Protein AF-A0A1C5T3Y2-F1 (afdb_monomer)

Nearest PDB structures (foldseek):
  7nur-assembly1_A  TM=2.774E-01  e=7.252E+00  Toxoplasma gondii GT1

Mean predicted aligned error: 8.39 Å

pLDDT: mean 73.3, std 14.15, range [38.09, 90.06]

Solvent-accessible surface area (backbone atoms only — not comparable to full-atom values): 5005 Å² total; per-residue (Å²): 134,79,86,61,60,71,79,48,53,50,32,89,48,64,71,49,68,53,91,48,90,57,94,61,20,32,40,34,36,57,72,74,84,64,81,79,85,54,95,72,66,45,57,51,76,33,89,42,70,65,60,46,48,55,48,37,59,54,29,25,43,34,58,76,38,19,66,72,25,74,67,41,46,56,46,49,62,61,74,72,57,74,126

Foldseek 3Di:
DDPCLVVLFDQPFWDDFDPDDAFRGWTAGHDDPDPPVDPDHSIDTDGDPVVVVVCCVQQGRDPVSVCVDPVNCVCCCPVVVPD

Structure (mmCIF, N/CA/C/O backbone):
data_AF-A0A1C5T3Y2-F1
#
_entry.id   AF-A0A1C5T3Y2-F1
#
loop_
_atom_site.group_PDB
_atom_site.id
_atom_site.type_symbol
_atom_site.label_atom_id
_atom_site.label_alt_id
_atom_site.label_comp_id
_atom_site.label_asym_id
_atom_site.label_entity_id
_atom_site.label_seq_id
_atom_site.pdbx_PDB_ins_code
_atom_site.Cartn_x
_atom_site.Cartn_y
_atom_site.Cartn_z
_atom_site.occupancy
_atom_site.B_iso_or_equiv
_atom_site.auth_seq_id
_atom_site.auth_comp_id
_atom_site.auth_asym_id
_atom_site.auth_atom_id
_atom_site.pdbx_PDB_model_num
ATOM 1 N N . MET A 1 1 ? 18.180 -8.643 -3.454 1.00 43.03 1 MET A N 1
ATOM 2 C CA . MET A 1 1 ? 18.093 -7.394 -2.664 1.00 43.03 1 MET A CA 1
ATOM 3 C C . MET A 1 1 ? 17.221 -7.668 -1.441 1.00 43.03 1 MET A C 1
ATOM 5 O O . MET A 1 1 ? 16.179 -8.294 -1.589 1.00 43.03 1 MET A O 1
ATOM 9 N N . ASN A 1 2 ? 17.719 -7.319 -0.251 1.00 47.12 2 ASN A N 1
ATOM 10 C CA . ASN A 1 2 ? 17.297 -7.832 1.062 1.00 47.12 2 ASN A CA 1
ATOM 11 C C . ASN A 1 2 ? 15.821 -7.567 1.421 1.00 47.12 2 ASN A C 1
ATOM 13 O O . ASN A 1 2 ? 15.366 -6.426 1.410 1.00 47.12 2 ASN A O 1
ATOM 17 N N . ASP A 1 3 ? 15.110 -8.617 1.845 1.00 55.22 3 ASP A N 1
ATOM 18 C CA . ASP A 1 3 ? 13.758 -8.614 2.438 1.00 55.22 3 ASP A CA 1
ATOM 19 C C . ASP A 1 3 ? 13.681 -7.948 3.829 1.00 55.22 3 ASP A C 1
ATOM 21 O O . ASP A 1 3 ? 13.039 -8.455 4.740 1.00 55.22 3 ASP A O 1
ATOM 25 N N . ASN A 1 4 ? 14.308 -6.783 4.020 1.00 69.25 4 ASN A N 1
ATOM 26 C CA . ASN A 1 4 ? 14.154 -5.997 5.255 1.00 69.25 4 ASN A CA 1
ATOM 27 C C . ASN A 1 4 ? 13.133 -4.851 5.109 1.00 69.25 4 ASN A C 1
ATOM 29 O O . ASN A 1 4 ? 12.910 -4.069 6.029 1.00 69.25 4 ASN A O 1
ATOM 33 N N . ILE A 1 5 ? 12.497 -4.744 3.937 1.00 75.19 5 ILE A N 1
ATOM 34 C CA . ILE A 1 5 ? 11.433 -3.768 3.672 1.00 75.19 5 ILE A CA 1
ATOM 35 C C . ILE A 1 5 ? 10.230 -4.066 4.564 1.00 75.19 5 ILE A C 1
ATOM 37 O O . ILE A 1 5 ? 9.737 -3.162 5.223 1.00 75.19 5 ILE A O 1
ATOM 41 N N . THR A 1 6 ? 9.801 -5.329 4.648 1.00 78.50 6 THR A N 1
ATOM 42 C CA . THR A 1 6 ? 8.611 -5.724 5.416 1.00 78.50 6 THR A CA 1
ATOM 43 C C . THR A 1 6 ? 8.725 -5.368 6.901 1.00 78.50 6 THR A C 1
ATOM 45 O O . THR A 1 6 ? 7.756 -4.897 7.483 1.00 78.50 6 THR A O 1
A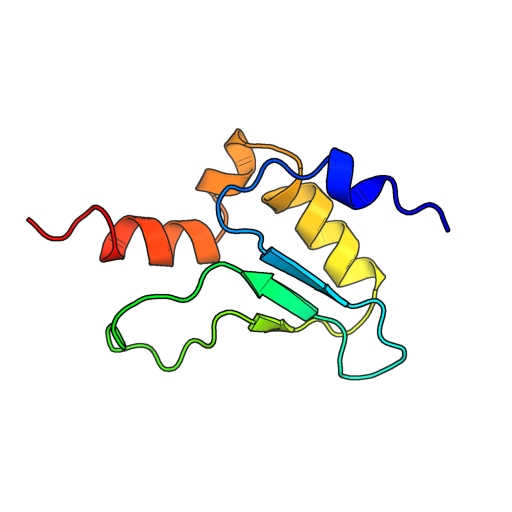TOM 48 N N . ALA A 1 7 ? 9.916 -5.487 7.499 1.00 81.38 7 ALA A N 1
ATOM 49 C CA . ALA A 1 7 ? 10.156 -5.111 8.897 1.00 81.38 7 ALA A CA 1
ATOM 50 C C . ALA A 1 7 ? 10.057 -3.592 9.157 1.00 81.38 7 ALA A C 1
ATOM 52 O O . ALA A 1 7 ? 9.838 -3.159 10.290 1.00 81.38 7 ALA A O 1
ATOM 53 N N . ARG A 1 8 ? 10.214 -2.773 8.109 1.00 84.75 8 ARG A N 1
ATOM 54 C CA . ARG A 1 8 ? 10.122 -1.307 8.170 1.00 84.75 8 ARG A CA 1
ATOM 55 C C . ARG A 1 8 ? 8.713 -0.785 7.910 1.00 84.75 8 ARG A C 1
ATOM 57 O O . ARG A 1 8 ? 8.479 0.401 8.111 1.00 84.75 8 ARG A O 1
ATOM 64 N N . ILE A 1 9 ? 7.786 -1.633 7.475 1.00 85.50 9 ILE A N 1
ATOM 65 C CA . ILE A 1 9 ? 6.415 -1.216 7.190 1.00 85.50 9 ILE A CA 1
ATOM 66 C C . ILE A 1 9 ? 5.683 -0.942 8.502 1.00 85.50 9 ILE A C 1
ATOM 68 O O . ILE A 1 9 ? 5.683 -1.758 9.422 1.00 85.50 9 ILE A O 1
ATOM 72 N N . LYS A 1 10 ? 5.060 0.231 8.571 1.00 83.69 10 LYS A N 1
ATOM 73 C CA . LYS A 1 10 ? 4.245 0.712 9.686 1.00 83.69 10 LYS A CA 1
ATOM 74 C C . LYS A 1 10 ? 2.790 0.975 9.296 1.00 83.69 10 LYS A C 1
ATOM 76 O O . LYS A 1 10 ? 1.971 1.190 10.182 1.00 83.69 10 LYS A O 1
ATOM 81 N N . CYS A 1 11 ? 2.457 0.940 8.003 1.00 83.44 11 CYS A N 1
ATOM 82 C CA . CYS A 1 11 ? 1.084 1.126 7.544 1.00 83.44 11 CYS A CA 1
ATOM 83 C C . CYS A 1 11 ? 0.176 -0.009 8.038 1.00 83.44 11 CYS A C 1
ATOM 85 O O . CYS A 1 11 ? 0.412 -1.164 7.674 1.00 83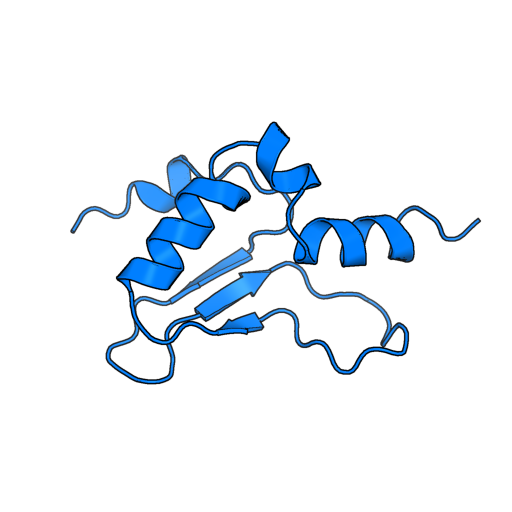.44 11 CYS A O 1
ATOM 87 N N . PRO A 1 12 ? -0.885 0.299 8.806 1.00 77.19 12 PRO A N 1
ATOM 88 C CA . PRO A 1 12 ? -1.777 -0.714 9.368 1.00 77.19 12 PRO A CA 1
ATOM 89 C C . PRO A 1 12 ? -2.601 -1.441 8.300 1.00 77.19 12 PRO A C 1
ATOM 91 O O . PRO A 1 12 ? -3.083 -2.542 8.540 1.00 77.19 12 PRO A O 1
ATOM 94 N N . PHE A 1 13 ? -2.753 -0.841 7.117 1.00 81.31 13 PHE A N 1
ATOM 95 C CA . PHE A 1 13 ? -3.522 -1.413 6.014 1.00 81.31 13 PHE A CA 1
ATOM 96 C C . PHE A 1 13 ? -2.665 -2.187 5.024 1.00 81.31 13 PHE A C 1
ATOM 98 O O . PHE A 1 13 ? -3.215 -2.778 4.102 1.00 81.31 13 PHE A O 1
ATOM 105 N N . TYR A 1 14 ? -1.341 -2.182 5.157 1.00 85.94 14 TYR A N 1
ATOM 106 C CA . TYR A 1 14 ? -0.488 -2.958 4.271 1.00 85.94 14 TYR A CA 1
ATOM 107 C C . TYR A 1 14 ? -0.655 -4.460 4.555 1.00 85.94 14 TYR A C 1
ATOM 109 O O . TYR A 1 14 ? -0.558 -4.892 5.700 1.00 85.94 14 TYR A O 1
ATOM 117 N N . VAL A 1 15 ? -0.859 -5.264 3.505 1.00 87.25 15 VAL A N 1
ATOM 118 C CA . VAL A 1 15 ? -0.956 -6.732 3.609 1.00 87.25 15 VAL A CA 1
ATOM 119 C C . VAL A 1 15 ? 0.245 -7.396 2.949 1.00 87.25 15 VAL A C 1
ATOM 121 O O . VAL A 1 15 ? 0.950 -8.185 3.572 1.00 87.25 15 VAL A O 1
ATOM 124 N N . ALA A 1 16 ? 0.491 -7.086 1.678 1.00 87.25 16 ALA A N 1
ATOM 125 C CA . ALA A 1 16 ? 1.569 -7.693 0.910 1.00 87.25 16 ALA A CA 1
ATOM 126 C C . ALA A 1 16 ? 1.999 -6.788 -0.245 1.00 87.25 16 ALA A C 1
ATOM 128 O O . ALA A 1 16 ? 1.269 -5.902 -0.673 1.00 87.25 16 ALA A O 1
ATOM 129 N N . HIS A 1 17 ? 3.164 -7.053 -0.817 1.00 90.06 17 HIS A N 1
ATOM 130 C CA . HIS A 1 17 ? 3.550 -6.544 -2.126 1.00 90.06 17 HIS A CA 1
ATOM 131 C C . HIS A 1 17 ? 4.140 -7.692 -2.929 1.00 90.06 17 HIS A C 1
ATOM 133 O O . HIS A 1 17 ? 4.613 -8.673 -2.353 1.00 90.06 17 HIS A O 1
ATOM 139 N N . ASN A 1 18 ? 4.153 -7.567 -4.250 1.00 85.44 18 ASN A N 1
ATOM 140 C CA . ASN A 1 18 ? 4.882 -8.512 -5.078 1.00 85.44 18 ASN A CA 1
ATOM 141 C C . ASN A 1 18 ? 6.125 -7.880 -5.705 1.00 85.44 18 ASN A C 1
ATOM 143 O O . ASN A 1 18 ? 6.216 -6.677 -5.956 1.00 85.44 18 ASN A O 1
ATOM 147 N N . ARG A 1 19 ? 7.102 -8.748 -5.945 1.00 69.94 19 ARG A N 1
ATOM 148 C CA . ARG A 1 19 ? 8.336 -8.454 -6.667 1.00 69.94 19 ARG A CA 1
ATOM 149 C C . ARG A 1 19 ? 8.177 -8.984 -8.085 1.00 69.94 19 ARG A C 1
ATOM 151 O O . ARG A 1 19 ? 8.759 -9.998 -8.446 1.00 69.94 19 ARG A O 1
ATOM 158 N N . GLY A 1 20 ? 7.244 -8.403 -8.831 1.00 61.44 20 GLY A N 1
ATOM 159 C CA . GLY A 1 20 ? 6.991 -8.828 -10.205 1.00 61.44 20 GLY A CA 1
ATOM 160 C C . GLY A 1 20 ? 8.019 -8.244 -11.171 1.00 61.44 20 GLY A C 1
ATOM 161 O O . GLY A 1 20 ? 8.384 -7.078 -11.049 1.00 61.44 20 GLY A O 1
ATOM 162 N N . THR A 1 21 ? 8.429 -9.023 -12.169 1.00 58.38 21 THR A N 1
ATOM 163 C CA . THR A 1 21 ? 8.975 -8.504 -13.427 1.00 58.38 21 THR A CA 1
ATOM 164 C C . THR A 1 21 ? 7.800 -8.213 -14.375 1.00 58.38 21 THR A C 1
ATOM 166 O O . THR A 1 21 ? 7.056 -9.117 -14.741 1.00 58.38 21 THR A O 1
ATOM 169 N N . GLY A 1 22 ? 7.587 -6.943 -14.747 1.00 61.31 22 GLY A N 1
ATOM 170 C CA . GLY A 1 22 ? 6.526 -6.520 -15.684 1.00 61.31 22 GLY A CA 1
ATOM 171 C C . GLY A 1 22 ? 5.265 -5.909 -15.043 1.00 61.31 22 GLY A C 1
ATOM 172 O O . GLY A 1 22 ? 5.309 -5.413 -13.921 1.00 61.31 22 GLY A O 1
ATOM 173 N N . ASN A 1 23 ? 4.131 -5.941 -15.766 1.00 60.06 23 ASN A N 1
ATOM 174 C CA . ASN A 1 23 ? 2.857 -5.235 -15.477 1.00 60.06 23 ASN A CA 1
ATOM 175 C C . ASN A 1 23 ? 2.141 -5.627 -14.167 1.00 60.06 23 ASN A C 1
ATOM 177 O O . ASN A 1 23 ? 1.004 -5.220 -13.929 1.00 60.06 23 ASN A O 1
ATOM 181 N N . SER A 1 24 ? 2.756 -6.457 -13.332 1.00 71.75 24 SER A N 1
ATOM 182 C CA . SER A 1 24 ? 2.150 -6.974 -12.113 1.00 71.75 24 SER A CA 1
ATOM 183 C C . SER A 1 24 ? 2.733 -6.363 -10.847 1.00 71.75 24 SER A C 1
ATOM 185 O O . SER A 1 24 ? 2.484 -6.926 -9.797 1.00 71.75 24 SER A O 1
ATOM 187 N N . ILE A 1 25 ? 3.503 -5.274 -10.882 1.00 86.81 25 ILE A N 1
ATOM 188 C CA . ILE A 1 25 ? 4.097 -4.690 -9.666 1.00 86.81 25 ILE A CA 1
ATOM 189 C C . ILE A 1 25 ? 3.004 -4.013 -8.839 1.00 86.81 25 ILE A C 1
ATOM 191 O O . ILE A 1 25 ? 2.409 -3.023 -9.258 1.00 86.81 25 ILE A O 1
ATOM 195 N N . THR A 1 26 ? 2.720 -4.563 -7.661 1.00 88.38 26 THR A N 1
ATOM 196 C CA . THR A 1 26 ? 1.565 -4.175 -6.853 1.00 88.38 26 THR A CA 1
ATOM 197 C C . THR A 1 26 ? 1.851 -4.144 -5.356 1.00 88.38 26 THR A C 1
ATOM 199 O O . THR A 1 26 ? 2.724 -4.851 -4.846 1.00 88.38 26 THR A O 1
ATOM 202 N N . ILE A 1 27 ? 1.056 -3.340 -4.652 1.00 88.25 27 ILE A N 1
ATOM 203 C CA . ILE A 1 27 ? 0.869 -3.397 -3.201 1.00 88.25 27 ILE A CA 1
ATOM 204 C C . ILE A 1 27 ? -0.580 -3.807 -2.959 1.00 88.25 27 ILE A C 1
ATOM 206 O O . ILE A 1 27 ? -1.506 -3.226 -3.519 1.00 88.25 27 ILE A O 1
ATOM 210 N N . THR A 1 28 ? -0.762 -4.831 -2.140 1.00 87.12 28 THR A N 1
ATOM 211 C CA . THR A 1 28 ? -2.054 -5.287 -1.643 1.00 87.12 28 THR A CA 1
ATOM 212 C C . THR A 1 28 ? -2.243 -4.752 -0.236 1.00 87.12 28 THR A C 1
ATOM 214 O O . THR A 1 28 ? -1.389 -4.938 0.635 1.00 87.12 28 THR A O 1
ATOM 217 N N . CYS A 1 29 ? -3.380 -4.114 -0.020 1.00 84.69 29 CYS A N 1
ATOM 218 C CA . CYS A 1 29 ? -3.787 -3.574 1.259 1.00 84.69 29 CYS A CA 1
ATOM 219 C C . CYS A 1 29 ? -5.010 -4.332 1.812 1.00 84.69 29 CYS A C 1
ATOM 221 O O . CYS A 1 29 ? -5.560 -5.217 1.148 1.00 84.69 29 CYS A O 1
ATOM 223 N N . GLU A 1 30 ? -5.434 -4.007 3.034 1.00 80.25 30 GLU A N 1
ATOM 224 C CA . GLU A 1 30 ? -6.597 -4.612 3.687 1.00 80.25 30 GLU A CA 1
ATOM 225 C C . GLU A 1 30 ? -7.832 -4.461 2.794 1.00 80.25 30 GLU A C 1
ATOM 227 O O . GLU A 1 30 ? -8.074 -3.393 2.228 1.00 80.25 30 GLU A O 1
ATOM 232 N N . ASN A 1 31 ? -8.605 -5.541 2.650 1.00 71.56 31 ASN A N 1
ATOM 233 C CA . ASN A 1 31 ? -9.854 -5.503 1.903 1.00 71.56 31 ASN A CA 1
ATOM 234 C C . ASN A 1 31 ? -10.820 -4.499 2.531 1.00 71.56 31 ASN A C 1
ATOM 236 O O . ASN A 1 31 ? -11.114 -4.556 3.725 1.00 71.56 31 ASN A O 1
ATOM 240 N N . ILE A 1 32 ? -11.377 -3.639 1.688 1.00 68.50 32 ILE A N 1
ATOM 241 C CA . ILE A 1 32 ? -12.479 -2.765 2.060 1.00 68.50 32 ILE A CA 1
ATOM 242 C C . ILE A 1 32 ? -13.723 -3.660 2.159 1.00 68.50 32 ILE A C 1
ATOM 244 O O . ILE A 1 32 ? -14.227 -4.161 1.153 1.00 68.50 32 ILE A O 1
ATOM 248 N N . LYS A 1 33 ? -14.161 -3.971 3.386 1.00 55.69 33 LYS A N 1
ATOM 249 C CA . LYS A 1 33 ? -15.402 -4.722 3.602 1.00 55.69 33 LYS A CA 1
ATOM 250 C C . LYS A 1 33 ? -16.558 -3.799 3.253 1.00 55.69 33 LYS A C 1
ATOM 252 O O . LYS A 1 33 ? -16.670 -2.740 3.850 1.00 55.69 33 LYS A O 1
ATOM 257 N N . THR A 1 34 ? -17.406 -4.261 2.342 1.00 52.56 34 THR A N 1
ATOM 258 C CA . THR A 1 34 ? -18.484 -3.537 1.651 1.00 52.56 34 THR A CA 1
ATOM 259 C C . THR A 1 34 ? -18.005 -2.692 0.476 1.00 52.56 34 THR A C 1
ATOM 261 O O . THR A 1 34 ? -17.033 -1.948 0.525 1.00 52.56 34 THR A O 1
ATOM 264 N N . ASN A 1 35 ? -18.696 -2.890 -0.640 1.00 53.06 35 ASN A N 1
ATOM 265 C CA . ASN A 1 35 ? -18.486 -2.210 -1.903 1.00 53.06 35 ASN A CA 1
ATOM 266 C C . ASN A 1 35 ? -19.000 -0.770 -1.735 1.00 53.06 35 ASN A C 1
ATOM 268 O O . ASN A 1 35 ? -20.119 -0.474 -2.145 1.00 53.06 35 ASN A O 1
ATOM 272 N N . MET A 1 36 ? -18.231 0.075 -1.036 1.00 51.00 36 MET A N 1
AT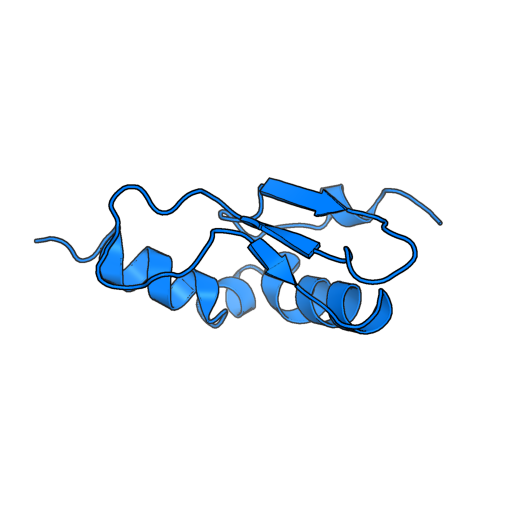OM 273 C CA . MET A 1 36 ? -18.552 1.447 -0.596 1.00 51.00 36 MET A CA 1
ATOM 274 C C . MET A 1 36 ? -18.733 2.434 -1.769 1.00 51.00 36 MET A C 1
ATOM 276 O O . MET A 1 36 ? -18.148 3.509 -1.791 1.00 51.00 36 MET A O 1
ATOM 280 N N . GLY A 1 37 ? -19.469 2.054 -2.814 1.00 49.44 37 GLY A N 1
ATOM 281 C CA . GLY A 1 37 ? -19.717 2.846 -4.020 1.00 49.44 37 GLY A CA 1
ATOM 282 C C . GLY A 1 37 ? -18.525 2.981 -4.972 1.00 49.44 37 GLY A C 1
ATOM 283 O O . GLY A 1 37 ? -18.706 3.410 -6.108 1.00 49.44 37 GLY A O 1
ATOM 284 N N . PHE A 1 38 ? -17.320 2.580 -4.559 1.00 47.81 38 PHE A N 1
ATOM 285 C CA . PHE A 1 38 ? -16.113 2.655 -5.376 1.00 47.81 38 PHE A CA 1
ATOM 286 C C . PHE A 1 38 ? -15.693 1.271 -5.855 1.00 47.81 38 PHE A C 1
ATOM 288 O O . PHE A 1 38 ? -15.465 0.364 -5.063 1.00 47.81 38 PHE A O 1
ATOM 295 N N . ASN A 1 39 ? -15.473 1.141 -7.163 1.00 54.16 39 ASN A N 1
ATOM 296 C CA . ASN A 1 39 ? -14.888 -0.045 -7.798 1.00 54.16 39 ASN A CA 1
ATOM 297 C C . ASN A 1 39 ? -13.372 -0.182 -7.482 1.00 54.16 39 ASN A C 1
ATOM 299 O O . ASN A 1 39 ? -12.583 -0.641 -8.311 1.00 54.16 39 ASN A O 1
ATOM 303 N N . MET A 1 40 ? -12.931 0.299 -6.312 1.00 54.03 40 MET A N 1
ATOM 304 C CA . MET A 1 40 ? -11.537 0.281 -5.882 1.00 54.03 40 MET A CA 1
ATOM 305 C C . MET A 1 40 ? -11.202 -1.099 -5.332 1.00 54.03 40 MET A C 1
ATOM 307 O O . MET A 1 40 ? -11.646 -1.505 -4.261 1.00 54.03 40 MET A O 1
ATOM 311 N N . LYS A 1 41 ? -10.375 -1.825 -6.082 1.00 66.94 41 LYS A N 1
ATOM 312 C CA . LYS A 1 41 ? -9.734 -3.045 -5.592 1.00 66.94 41 LYS A CA 1
ATOM 313 C C . LYS A 1 41 ? -8.721 -2.661 -4.513 1.00 66.94 41 LYS A C 1
ATOM 315 O O . LYS A 1 41 ? -8.067 -1.626 -4.619 1.00 66.94 41 LYS A O 1
ATOM 320 N N . ASN A 1 42 ? -8.506 -3.536 -3.537 1.00 77.62 42 ASN A N 1
ATOM 321 C CA . ASN A 1 42 ? -7.498 -3.396 -2.477 1.00 77.62 42 ASN A CA 1
ATOM 322 C C . ASN A 1 42 ? -6.039 -3.493 -2.981 1.00 77.62 42 ASN A C 1
ATOM 324 O O . ASN A 1 42 ? -5.129 -3.831 -2.227 1.00 77.62 42 ASN A O 1
ATOM 328 N N . ARG A 1 43 ? -5.814 -3.268 -4.279 1.00 82.44 43 ARG A N 1
ATOM 329 C CA . ARG A 1 43 ? -4.558 -3.514 -4.974 1.00 82.44 43 ARG A CA 1
ATOM 330 C C . ARG A 1 43 ? -4.127 -2.272 -5.737 1.00 82.44 43 ARG A C 1
ATOM 332 O O . ARG A 1 43 ? -4.706 -1.930 -6.766 1.00 82.44 43 ARG A O 1
ATOM 339 N N . LEU A 1 44 ? -3.062 -1.651 -5.254 1.00 84.62 44 LEU A N 1
ATOM 340 C CA . LEU A 1 44 ? -2.362 -0.560 -5.917 1.00 84.62 44 LEU A CA 1
ATOM 341 C C . LEU A 1 44 ? -1.404 -1.151 -6.948 1.00 84.62 44 LEU A C 1
ATOM 343 O O . LEU A 1 44 ? -0.674 -2.088 -6.631 1.00 84.62 44 LEU A O 1
ATOM 347 N N . SER A 1 45 ? -1.422 -0.633 -8.174 1.00 86.44 45 SER A N 1
ATOM 348 C CA . SER A 1 45 ? -0.564 -1.102 -9.270 1.00 86.44 45 SER A CA 1
ATOM 349 C C . SER A 1 45 ? 0.407 -0.006 -9.685 1.00 86.44 45 SER A C 1
ATOM 351 O O . SER A 1 45 ? 0.030 1.162 -9.736 1.00 86.44 45 SER A O 1
ATOM 353 N N . PHE A 1 46 ? 1.643 -0.388 -9.982 1.00 86.31 46 PHE A N 1
ATOM 354 C CA . PHE A 1 46 ? 2.743 0.519 -10.291 1.00 86.31 46 PHE A CA 1
ATOM 355 C C . PHE A 1 46 ? 3.366 0.158 -11.635 1.00 86.31 46 PHE A C 1
ATOM 357 O O . PHE A 1 46 ? 3.375 -1.008 -12.032 1.00 86.31 46 PHE A O 1
ATOM 364 N N . VAL A 1 47 ? 3.919 1.159 -12.325 1.00 87.31 47 VAL A N 1
ATOM 365 C CA . VAL A 1 47 ? 4.562 0.958 -13.633 1.00 87.31 47 VAL A CA 1
ATOM 366 C C . VAL A 1 47 ? 5.877 0.191 -13.485 1.00 87.31 47 VAL A C 1
ATOM 368 O O . VAL A 1 47 ? 6.248 -0.590 -14.355 1.00 87.31 47 VAL A O 1
ATOM 371 N N . ASN A 1 48 ? 6.603 0.421 -12.389 1.00 87.50 48 ASN A N 1
ATOM 372 C CA . ASN A 1 48 ? 7.900 -0.197 -12.133 1.00 87.50 48 ASN A CA 1
ATOM 373 C C . ASN A 1 48 ? 8.189 -0.327 -10.629 1.00 87.50 48 ASN A C 1
ATOM 375 O O . ASN A 1 48 ? 7.466 0.203 -9.781 1.00 87.50 48 ASN A O 1
ATOM 379 N N . GLU A 1 49 ? 9.267 -1.044 -10.301 1.00 87.19 49 GLU A N 1
ATOM 380 C CA . GLU A 1 49 ? 9.644 -1.325 -8.915 1.00 87.19 49 GLU A CA 1
ATOM 381 C C . GLU A 1 49 ? 10.011 -0.052 -8.156 1.00 87.19 49 GLU A C 1
ATOM 383 O O . GLU A 1 49 ? 9.641 0.079 -6.992 1.00 87.19 49 GLU A O 1
ATOM 388 N N . LYS A 1 50 ? 10.672 0.901 -8.822 1.00 88.81 50 LYS A N 1
ATOM 389 C CA . LYS A 1 50 ? 11.050 2.173 -8.209 1.00 88.81 50 LYS A CA 1
ATOM 390 C C . LYS A 1 50 ? 9.819 2.928 -7.708 1.00 88.81 50 LYS A C 1
ATOM 392 O O . LYS A 1 50 ? 9.770 3.271 -6.539 1.00 88.81 50 LYS A O 1
ATOM 397 N N . GLN A 1 51 ? 8.785 3.081 -8.536 1.00 88.50 51 GLN A N 1
ATOM 398 C CA . GLN A 1 51 ? 7.543 3.745 -8.122 1.00 88.50 51 GLN A CA 1
ATOM 399 C C . GLN A 1 51 ? 6.869 3.055 -6.932 1.00 88.50 51 GLN A C 1
ATOM 401 O O . GLN A 1 51 ? 6.336 3.724 -6.050 1.00 88.50 51 GLN A O 1
ATOM 406 N N . ARG A 1 52 ? 6.897 1.718 -6.890 1.00 89.75 52 ARG A N 1
ATOM 407 C CA . ARG A 1 52 ? 6.385 0.959 -5.745 1.00 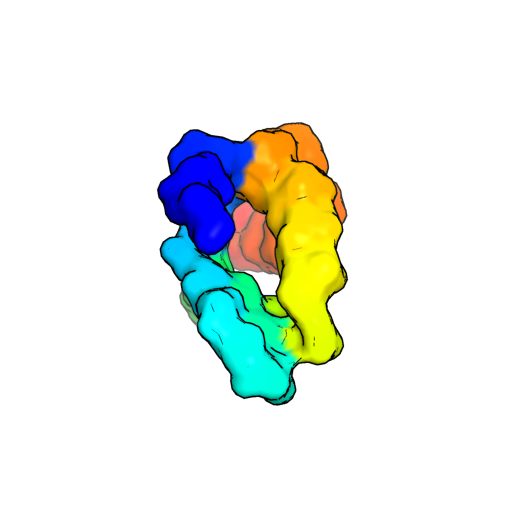89.75 52 ARG A CA 1
ATOM 408 C C . ARG A 1 52 ? 7.199 1.247 -4.482 1.00 89.75 52 ARG 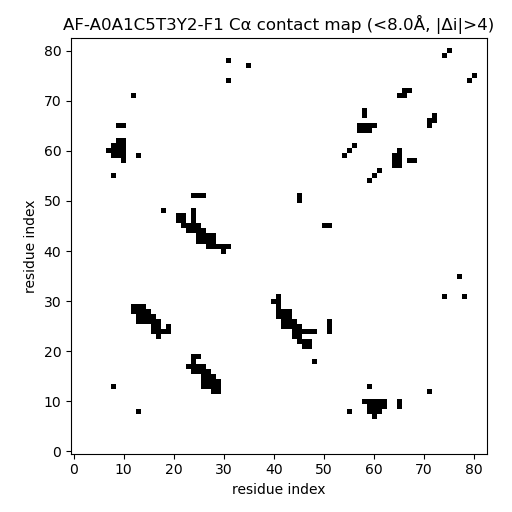A C 1
ATOM 410 O O . ARG A 1 52 ? 6.610 1.430 -3.423 1.00 89.75 52 ARG A O 1
ATOM 417 N N . LEU A 1 53 ? 8.527 1.252 -4.578 1.00 89.00 53 LEU A N 1
ATOM 418 C CA . LEU A 1 53 ? 9.412 1.531 -3.446 1.00 89.00 53 LEU A CA 1
ATOM 419 C C . LEU A 1 53 ? 9.239 2.965 -2.949 1.00 89.00 53 LEU A C 1
ATOM 421 O O . LEU A 1 53 ? 9.012 3.140 -1.757 1.00 89.00 53 LEU A O 1
ATOM 425 N N . ASP A 1 54 ? 9.229 3.945 -3.854 1.00 89.69 54 ASP A N 1
ATOM 426 C CA . ASP A 1 54 ? 8.988 5.356 -3.539 1.00 89.69 54 ASP A CA 1
ATOM 427 C C . ASP A 1 54 ? 7.647 5.517 -2.798 1.00 89.69 54 ASP A C 1
ATOM 429 O O . ASP A 1 54 ? 7.564 6.189 -1.770 1.00 89.69 54 ASP A O 1
ATOM 433 N N . TYR A 1 55 ? 6.596 4.824 -3.256 1.00 88.81 55 TYR A N 1
ATOM 434 C CA . TYR A 1 55 ? 5.301 4.808 -2.576 1.00 88.81 55 TYR A CA 1
ATOM 435 C C . TYR A 1 55 ? 5.377 4.179 -1.180 1.00 88.81 55 TYR A C 1
ATOM 437 O O . TYR A 1 55 ? 4.787 4.698 -0.235 1.00 88.81 55 TYR A O 1
ATOM 445 N N . MET A 1 56 ? 6.084 3.056 -1.025 1.00 87.31 56 MET A N 1
ATOM 446 C CA . MET A 1 56 ? 6.228 2.393 0.272 1.00 87.31 56 MET A CA 1
ATOM 447 C C . MET A 1 56 ? 7.043 3.225 1.260 1.00 87.31 56 MET A C 1
ATOM 449 O O . MET A 1 56 ? 6.690 3.275 2.435 1.00 87.31 56 MET A O 1
ATOM 453 N N . GLU A 1 57 ? 8.113 3.875 0.816 1.00 88.06 57 GLU A N 1
ATOM 454 C CA . GLU A 1 57 ? 8.907 4.766 1.661 1.00 88.06 57 GLU A CA 1
ATOM 455 C C . GLU A 1 57 ? 8.082 5.962 2.118 1.00 88.06 57 GLU A C 1
ATOM 457 O O . GLU A 1 57 ? 8.082 6.278 3.307 1.00 88.06 57 GLU A O 1
ATOM 462 N N . LEU A 1 58 ? 7.315 6.558 1.202 1.00 87.31 58 LEU A N 1
ATOM 463 C CA . LEU A 1 58 ? 6.491 7.714 1.513 1.00 87.31 58 LEU A CA 1
ATOM 464 C C . LEU A 1 58 ? 5.308 7.350 2.411 1.00 87.31 58 LEU A C 1
ATOM 466 O O . LEU A 1 58 ? 5.077 8.031 3.396 1.00 87.31 58 LEU A O 1
ATOM 470 N N . PHE A 1 59 ? 4.569 6.281 2.107 1.00 86.56 59 PHE A N 1
ATOM 471 C CA . PHE A 1 59 ? 3.261 6.018 2.721 1.00 86.56 59 PHE A CA 1
ATOM 472 C C . PHE A 1 59 ? 3.170 4.737 3.539 1.00 86.56 59 PHE A C 1
ATOM 474 O O . PHE A 1 59 ? 2.174 4.547 4.230 1.00 86.56 59 PHE A O 1
ATOM 481 N N . CYS A 1 60 ? 4.132 3.819 3.442 1.00 84.94 60 CYS A N 1
ATOM 482 C CA . CYS A 1 60 ? 4.077 2.547 4.165 1.00 84.94 60 CYS A CA 1
ATOM 483 C C . CYS A 1 60 ? 5.058 2.458 5.333 1.00 84.94 60 CYS A C 1
ATOM 485 O O . CYS A 1 60 ? 4.813 1.658 6.233 1.00 84.94 60 CYS A O 1
ATOM 487 N N . MET A 1 61 ? 6.147 3.229 5.338 1.00 85.50 61 MET A N 1
ATOM 488 C CA . MET A 1 61 ? 7.207 3.139 6.353 1.00 85.50 61 MET A CA 1
ATOM 489 C C . MET A 1 61 ? 7.109 4.191 7.467 1.00 85.50 61 MET A C 1
ATOM 491 O O . MET A 1 61 ? 7.669 3.972 8.540 1.00 85.50 61 MET A O 1
ATOM 495 N N . ASP A 1 62 ? 6.381 5.289 7.252 1.00 82.06 62 ASP A N 1
ATOM 496 C CA . ASP A 1 62 ? 6.127 6.326 8.261 1.00 82.06 62 ASP A CA 1
ATOM 497 C C . ASP A 1 62 ? 4.635 6.377 8.617 1.00 82.06 62 ASP A C 1
ATOM 499 O O . ASP A 1 62 ? 3.792 6.618 7.755 1.00 82.06 62 ASP A O 1
ATOM 503 N N . VAL A 1 63 ? 4.312 6.175 9.900 1.00 71.44 63 VAL A N 1
ATOM 504 C CA . VAL A 1 63 ? 2.938 6.206 10.432 1.00 71.44 63 VAL A CA 1
ATOM 505 C C . VAL A 1 63 ? 2.251 7.547 10.169 1.00 71.44 63 VAL A C 1
ATOM 507 O O . VAL A 1 63 ? 1.076 7.557 9.822 1.00 71.44 63 VAL A O 1
ATOM 510 N N . LYS A 1 64 ? 2.965 8.673 10.281 1.00 76.56 64 LYS A N 1
ATOM 511 C CA . LYS A 1 64 ? 2.378 10.005 10.061 1.00 76.56 64 LYS A CA 1
ATOM 512 C C . LYS A 1 64 ? 2.001 10.207 8.602 1.00 76.56 64 LYS A C 1
ATOM 514 O O . LYS A 1 64 ? 0.958 10.764 8.291 1.00 76.56 64 LYS A O 1
ATOM 519 N N . MET A 1 65 ? 2.834 9.705 7.698 1.00 78.88 65 MET A N 1
ATOM 520 C CA . MET A 1 65 ? 2.548 9.776 6.270 1.00 78.88 65 MET A CA 1
ATOM 521 C C . MET A 1 65 ? 1.487 8.762 5.841 1.00 78.88 65 MET A C 1
ATOM 523 O O . MET A 1 65 ? 0.753 9.027 4.890 1.00 78.88 65 MET A O 1
ATOM 527 N N . CYS A 1 66 ? 1.341 7.639 6.559 1.00 72.88 66 CYS A N 1
ATOM 528 C CA . CYS A 1 66 ? 0.248 6.692 6.327 1.00 72.88 66 CYS A CA 1
ATOM 529 C C . CYS A 1 66 ? -1.115 7.388 6.396 1.00 72.88 66 CYS A C 1
ATOM 531 O O . CYS A 1 66 ? -1.967 7.074 5.579 1.00 72.88 66 CYS A O 1
ATOM 533 N N . GLU A 1 67 ? -1.319 8.341 7.310 1.00 70.06 67 GLU A N 1
ATOM 534 C CA . GLU A 1 67 ? -2.589 9.076 7.451 1.00 70.06 67 GLU A CA 1
ATOM 535 C C . GLU A 1 67 ? -2.917 9.950 6.229 1.00 70.06 67 GLU A C 1
ATOM 537 O O . GLU A 1 67 ? -4.083 10.177 5.911 1.00 70.06 67 GLU A O 1
ATOM 542 N N . HIS A 1 68 ? -1.888 10.389 5.499 1.00 75.06 68 HIS A N 1
ATOM 543 C CA . HIS A 1 68 ? -2.005 11.164 4.261 1.00 75.06 68 HIS A CA 1
ATOM 544 C C . HIS A 1 68 ? -2.062 10.293 3.001 1.00 75.06 68 HIS A C 1
ATOM 546 O O . HIS A 1 68 ? -2.136 10.806 1.883 1.00 75.06 68 HIS A O 1
ATOM 552 N N . CYS A 1 69 ? -2.013 8.970 3.154 1.00 76.31 69 CYS A N 1
ATOM 553 C CA . CYS A 1 69 ? -2.142 8.055 2.038 1.00 76.31 69 CYS A CA 1
ATOM 554 C C . CYS A 1 69 ? -3.575 8.110 1.477 1.00 76.31 69 CYS A C 1
ATOM 556 O O . CYS A 1 69 ? -4.527 7.899 2.233 1.00 76.31 69 CYS A O 1
ATOM 558 N N . PRO A 1 70 ? -3.764 8.262 0.152 1.00 71.50 70 PRO A N 1
ATOM 559 C CA . PRO A 1 70 ? -5.095 8.226 -0.459 1.00 71.50 70 PRO A CA 1
ATOM 560 C C . PRO A 1 70 ? -5.884 6.950 -0.124 1.00 71.50 70 PRO A C 1
ATOM 562 O O . PRO A 1 70 ? -7.106 6.971 -0.024 1.00 71.50 70 PRO A O 1
ATOM 565 N N . TYR A 1 71 ? -5.188 5.829 0.098 1.00 69.75 71 TYR A N 1
ATOM 566 C CA . TYR A 1 71 ? -5.810 4.574 0.520 1.00 69.75 71 TYR A CA 1
ATOM 567 C C . TYR A 1 71 ? -6.265 4.602 1.989 1.00 69.75 71 TYR A C 1
ATOM 569 O O . TYR A 1 71 ? -7.326 4.073 2.319 1.00 69.75 71 TYR A O 1
ATOM 577 N N . TYR A 1 72 ? -5.488 5.247 2.867 1.00 69.19 72 TYR A N 1
ATOM 578 C CA . TYR A 1 72 ? -5.864 5.460 4.265 1.00 69.19 72 TYR A CA 1
ATOM 579 C C . TYR A 1 72 ? -7.103 6.339 4.358 1.00 69.19 72 TYR A C 1
ATOM 581 O O . TYR A 1 72 ? -8.024 6.000 5.089 1.00 69.19 72 TYR A O 1
ATOM 589 N N . GLU A 1 73 ? -7.162 7.428 3.592 1.00 66.75 73 GLU A N 1
ATOM 590 C CA . GLU A 1 73 ? -8.305 8.338 3.600 1.00 66.75 73 GLU A CA 1
ATOM 591 C C . GLU A 1 73 ? -9.604 7.615 3.217 1.00 66.75 73 GLU A C 1
ATOM 593 O O . GLU A 1 73 ? -10.622 7.788 3.886 1.00 66.75 73 GLU A O 1
ATOM 598 N N . VAL A 1 74 ? -9.554 6.747 2.201 1.00 68.88 74 VAL A N 1
ATOM 599 C CA . VAL A 1 74 ? -10.696 5.924 1.776 1.00 68.88 74 VAL A CA 1
ATOM 600 C C . VAL A 1 74 ? -11.110 4.930 2.864 1.00 68.88 74 VAL A C 1
ATOM 602 O O . VAL A 1 74 ? -12.299 4.816 3.155 1.00 68.88 74 VAL A O 1
ATOM 605 N N . ILE A 1 75 ? -10.172 4.226 3.506 1.00 66.31 75 ILE A N 1
ATOM 606 C CA . ILE A 1 75 ? -10.530 3.304 4.595 1.00 66.31 75 ILE A CA 1
ATOM 607 C C . ILE A 1 75 ? -11.031 4.069 5.816 1.00 66.31 75 ILE A C 1
ATOM 609 O O . ILE A 1 75 ? -12.048 3.695 6.380 1.00 66.31 75 ILE A O 1
ATOM 613 N N . TYR A 1 76 ? -10.363 5.134 6.242 1.00 63.62 76 TYR A N 1
ATOM 614 C CA . TYR A 1 76 ? -10.725 5.845 7.461 1.00 63.62 76 TYR A CA 1
ATOM 615 C C . TYR A 1 76 ? -12.079 6.548 7.335 1.00 63.62 76 TYR A C 1
ATOM 617 O O . TYR A 1 76 ? -12.929 6.414 8.215 1.00 63.62 76 TYR A O 1
ATOM 625 N N . LYS A 1 77 ? -12.327 7.227 6.206 1.00 60.84 77 LYS A N 1
ATOM 626 C CA . LYS A 1 77 ? -13.614 7.886 5.942 1.00 60.84 77 LYS A CA 1
ATOM 627 C C . LYS A 1 77 ? -14.783 6.915 5.822 1.00 60.84 77 LYS A C 1
ATOM 629 O O . LYS A 1 77 ? -15.901 7.343 6.074 1.00 60.84 77 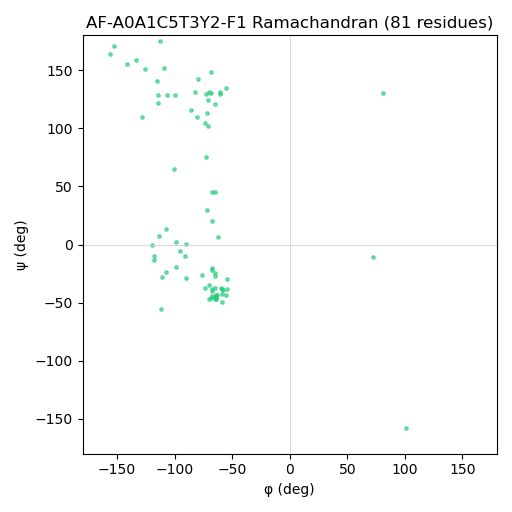LYS A O 1
ATOM 634 N N . ASN A 1 78 ? -14.541 5.655 5.469 1.00 60.44 78 ASN A N 1
ATOM 635 C CA . ASN A 1 78 ? -15.632 4.714 5.246 1.00 60.44 78 ASN A CA 1
ATOM 636 C C . ASN A 1 78 ? -15.741 3.590 6.297 1.00 60.44 78 ASN A C 1
ATOM 638 O O . ASN A 1 78 ? -16.830 3.096 6.516 1.00 60.44 78 ASN A O 1
ATOM 642 N N . LYS A 1 79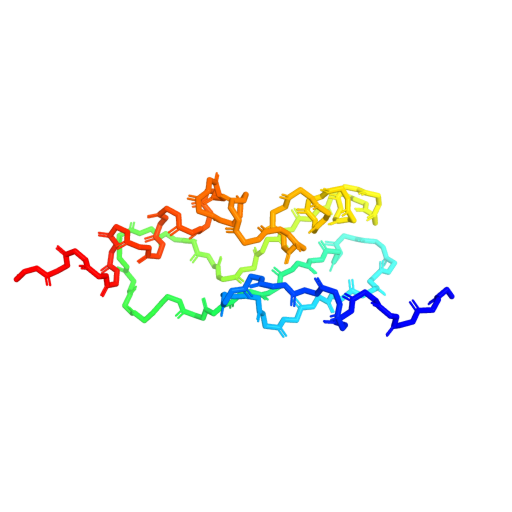 ? -14.656 3.170 6.963 1.00 57.88 79 LYS A N 1
ATOM 643 C CA . LYS A 1 79 ? -14.645 2.106 7.997 1.00 57.88 79 LYS A CA 1
ATOM 644 C C . LYS A 1 79 ? -14.866 2.653 9.410 1.00 57.88 79 LYS A C 1
ATOM 646 O O . LYS 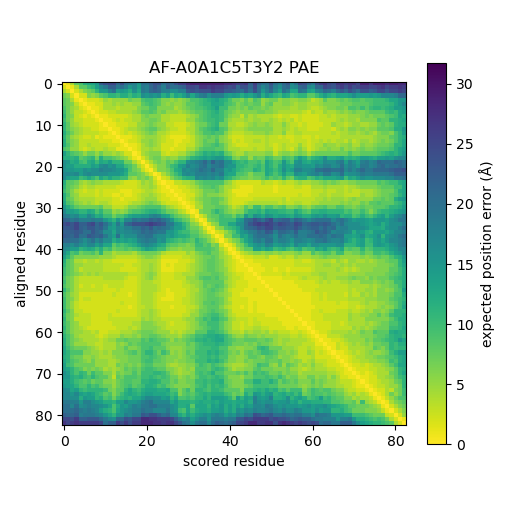A 1 79 ? -15.357 1.929 10.265 1.00 57.88 79 LYS A O 1
ATOM 651 N N . TYR A 1 80 ? -14.466 3.902 9.668 1.00 55.50 80 TYR A N 1
ATOM 652 C CA . TYR A 1 80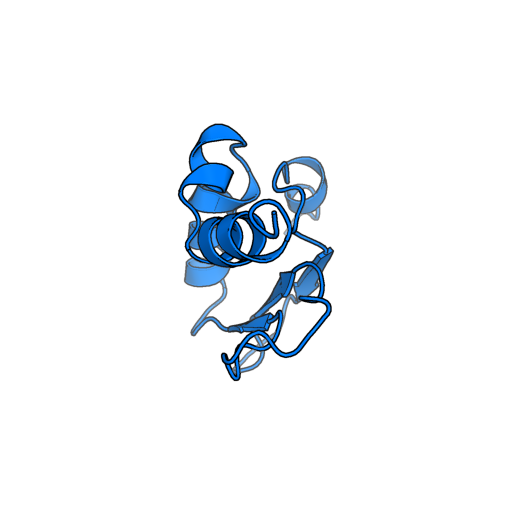 ? -14.473 4.501 11.014 1.00 55.50 80 TYR A CA 1
ATOM 653 C C . TYR A 1 80 ? -15.367 5.743 11.137 1.00 55.50 80 TYR A C 1
ATOM 655 O O . TYR A 1 80 ? -15.455 6.326 12.214 1.00 55.50 80 TYR A O 1
ATOM 663 N N . LYS A 1 81 ? -16.020 6.158 10.044 1.00 50.09 81 LYS A N 1
ATOM 664 C CA . LYS A 1 81 ? -16.952 7.297 9.996 1.00 50.09 81 LYS A CA 1
ATOM 665 C C . LYS A 1 81 ? -18.404 6.897 9.704 1.00 50.09 81 LYS A C 1
ATOM 667 O O . LYS A 1 81 ? -19.239 7.781 9.537 1.00 50.09 81 LYS A O 1
ATOM 672 N N . GLU A 1 82 ? -18.708 5.600 9.667 1.00 43.25 82 GLU A N 1
ATOM 673 C CA . GLU A 1 82 ? -20.092 5.131 9.784 1.00 43.25 82 GLU A CA 1
ATOM 674 C C . GLU A 1 82 ? -20.549 5.364 11.235 1.00 43.25 82 GLU A C 1
ATOM 676 O O . GLU A 1 82 ? -20.113 4.659 12.147 1.00 43.25 82 GLU A O 1
ATOM 681 N N . CYS A 1 83 ? -21.340 6.426 11.434 1.00 38.09 83 CYS A N 1
ATOM 682 C CA . CYS A 1 83 ? -22.092 6.715 12.658 1.00 38.09 83 CYS A CA 1
ATOM 683 C C . CYS A 1 83 ? -23.410 5.938 12.684 1.00 38.09 83 CYS A C 1
ATOM 685 O O . CYS A 1 83 ? -24.032 5.816 11.603 1.00 38.09 83 CYS A O 1
#

Radius of gyration: 13.17 Å; Cα contacts (8 Å, |Δi|>4): 99; chains: 1; bounding box: 40×20×28 Å

Secondary structure (DSSP, 8-state):
--S-HHHH---TTEEEE---SSTT-EEEE---SS--S----SEEE-SSHHHHHHHHHHHTS-HHHHTT-HHHHHHHHHHS---

Sequence (83 aa):
MNDNITARIKCPFYVAHNRGTGNSITITCENIKTNMGFNMKNRLSFVNEKQRLDYMELFCMDVKMCEHCPYYEVIYKNKYKEC